Protein AF-L5NQB1-F1 (afdb_monomer_lite)

Structure (mmCIF, N/CA/C/O backbone):
data_AF-L5NQB1-F1
#
_entry.id   AF-L5NQB1-F1
#
loop_
_atom_site.group_PDB
_atom_site.id
_atom_site.type_symbol
_atom_site.label_atom_id
_atom_site.label_alt_id
_atom_site.label_comp_id
_atom_site.label_asym_id
_atom_site.label_entity_id
_atom_site.label_seq_id
_atom_site.pdbx_PDB_ins_code
_atom_site.Cartn_x
_atom_site.Cartn_y
_atom_site.Cartn_z
_atom_site.occupancy
_atom_site.B_iso_or_equiv
_atom_site.auth_seq_id
_atom_site.auth_comp_id
_atom_site.auth_asym_id
_atom_site.auth_atom_id
_atom_site.pdbx_PDB_model_num
ATOM 1 N N . MET A 1 1 ? -4.077 -0.719 -27.081 1.00 43.06 1 MET A N 1
ATOM 2 C CA . MET A 1 1 ? -4.484 -0.930 -25.678 1.00 43.06 1 MET A CA 1
ATOM 3 C C . MET A 1 1 ? -3.200 -1.289 -24.950 1.00 43.06 1 MET A C 1
ATOM 5 O O . MET A 1 1 ? -2.567 -2.241 -25.378 1.00 43.06 1 MET A O 1
ATOM 9 N N . ALA A 1 2 ? -2.702 -0.448 -24.039 1.00 53.78 2 ALA A N 1
ATOM 10 C CA . ALA A 1 2 ? -1.495 -0.810 -23.293 1.00 53.78 2 ALA A CA 1
ATOM 11 C C . ALA A 1 2 ? -1.847 -2.032 -22.443 1.00 53.78 2 ALA A C 1
ATOM 13 O O . ALA A 1 2 ? -2.857 -1.985 -21.743 1.00 53.78 2 ALA A O 1
ATOM 14 N N . ASP A 1 3 ? -1.081 -3.109 -22.587 1.00 70.62 3 ASP A N 1
ATOM 15 C CA . ASP A 1 3 ? -1.302 -4.323 -21.812 1.00 70.62 3 ASP A CA 1
ATOM 16 C C . ASP A 1 3 ? -1.192 -3.978 -20.323 1.00 70.62 3 ASP A C 1
ATOM 18 O O . ASP A 1 3 ? -0.277 -3.248 -19.919 1.00 70.62 3 ASP A O 1
ATOM 22 N N . ALA A 1 4 ? -2.188 -4.381 -19.539 1.00 78.50 4 ALA A N 1
ATOM 23 C CA . ALA A 1 4 ? -2.193 -4.110 -18.109 1.00 78.50 4 ALA A CA 1
ATOM 24 C C . ALA A 1 4 ? -1.081 -4.941 -17.455 1.00 78.50 4 ALA A C 1
ATOM 26 O O . ALA A 1 4 ? -0.874 -6.082 -17.874 1.00 78.50 4 ALA A O 1
ATOM 27 N N . PRO A 1 5 ? -0.397 -4.428 -16.415 1.00 84.31 5 PRO A N 1
ATOM 28 C CA . PRO A 1 5 ? 0.568 -5.228 -15.687 1.00 84.31 5 PRO A CA 1
ATOM 29 C C . PRO A 1 5 ? -0.044 -6.552 -15.241 1.00 84.31 5 PRO A C 1
ATOM 31 O O . PRO A 1 5 ? -1.226 -6.626 -14.872 1.00 84.31 5 PRO A O 1
ATOM 34 N N . ALA A 1 6 ? 0.770 -7.603 -15.237 1.00 87.38 6 ALA A N 1
ATOM 35 C CA . ALA A 1 6 ? 0.353 -8.867 -14.649 1.00 87.38 6 ALA A CA 1
ATOM 36 C C . ALA A 1 6 ? -0.074 -8.644 -13.181 1.00 87.38 6 ALA A C 1
ATOM 38 O O . ALA A 1 6 ? 0.448 -7.747 -12.507 1.00 87.38 6 ALA A O 1
ATOM 39 N N . PRO A 1 7 ? -1.035 -9.425 -12.659 1.00 85.81 7 PRO A N 1
ATOM 40 C CA . PRO A 1 7 ? -1.456 -9.266 -11.276 1.00 85.81 7 PRO A CA 1
ATOM 41 C C . PRO A 1 7 ? -0.266 -9.492 -10.326 1.00 85.81 7 PRO A C 1
ATOM 43 O O . PRO A 1 7 ? 0.620 -10.302 -10.620 1.00 85.81 7 PRO A O 1
ATOM 46 N N . PRO A 1 8 ? -0.219 -8.785 -9.185 1.00 87.50 8 PRO A N 1
ATOM 47 C CA . PRO A 1 8 ? 0.804 -9.020 -8.178 1.00 87.50 8 PRO A CA 1
ATOM 48 C C . PRO A 1 8 ? 0.690 -10.446 -7.627 1.00 87.50 8 PRO A C 1
ATOM 50 O O . PRO A 1 8 ? -0.403 -10.931 -7.336 1.00 87.50 8 PRO A O 1
ATOM 53 N N . THR A 1 9 ? 1.830 -11.111 -7.457 1.00 83.69 9 THR A N 1
ATOM 54 C CA . THR A 1 9 ? 1.902 -12.452 -6.868 1.00 83.69 9 THR A CA 1
ATOM 55 C C . THR A 1 9 ? 2.080 -12.341 -5.357 1.00 83.69 9 THR A C 1
ATOM 57 O O . THR A 1 9 ? 3.033 -11.718 -4.889 1.00 83.69 9 THR A O 1
ATOM 60 N N . LEU A 1 10 ? 1.181 -12.966 -4.601 1.00 81.75 10 LEU A N 1
ATOM 61 C CA . LEU A 1 10 ? 1.269 -13.118 -3.150 1.00 81.75 10 LEU A CA 1
ATOM 62 C C . LEU A 1 10 ? 1.238 -14.612 -2.801 1.00 81.75 10 LEU A C 1
ATOM 64 O O . LEU A 1 10 ? 0.618 -15.383 -3.539 1.00 81.75 10 LEU A O 1
ATOM 68 N N . PRO A 1 11 ? 1.891 -15.040 -1.705 1.00 82.62 11 PRO A N 1
ATOM 69 C CA . PRO A 1 11 ? 1.686 -16.387 -1.183 1.00 82.62 11 PRO A CA 1
ATOM 70 C C . PRO A 1 11 ? 0.211 -16.580 -0.790 1.00 82.62 11 PRO A C 1
ATOM 72 O O . PRO A 1 11 ? -0.496 -15.588 -0.594 1.00 82.62 11 PRO A O 1
ATOM 75 N N . PRO A 1 12 ? -0.267 -17.828 -0.641 1.00 84.06 12 PRO A N 1
ATOM 76 C CA . PRO A 1 12 ? -1.604 -18.089 -0.122 1.00 84.06 12 PRO A CA 1
ATOM 77 C C . PRO A 1 12 ? -1.849 -17.334 1.192 1.00 84.06 12 PRO A C 1
ATOM 79 O O . PRO A 1 12 ? -1.062 -17.436 2.133 1.00 84.06 12 PRO A O 1
ATOM 82 N N . LEU A 1 13 ? -2.934 -16.560 1.236 1.00 86.56 13 LEU A N 1
ATOM 83 C CA . LEU A 1 13 ? -3.324 -15.756 2.392 1.00 86.56 13 LEU A CA 1
ATOM 84 C C . LEU A 1 13 ? -4.532 -16.401 3.072 1.00 86.56 13 LEU A C 1
ATOM 86 O O . LEU A 1 13 ? -5.678 -16.039 2.808 1.00 86.56 13 LEU A O 1
ATOM 90 N N . GLU A 1 14 ? -4.284 -17.388 3.930 1.00 89.88 14 GLU A N 1
ATOM 91 C CA . GLU A 1 14 ? -5.354 -18.033 4.694 1.00 89.88 14 GLU A CA 1
ATOM 92 C C . GLU A 1 14 ? -6.144 -17.003 5.516 1.00 89.88 14 GLU A C 1
ATOM 94 O O . GLU A 1 14 ? -5.565 -16.164 6.205 1.00 89.88 14 GLU A O 1
ATOM 99 N N . GLY A 1 15 ? -7.475 -17.054 5.429 1.00 89.06 15 GLY A N 1
ATOM 100 C CA . GLY A 1 15 ? -8.362 -16.126 6.137 1.00 89.06 15 GLY A CA 1
ATOM 101 C C . GLY A 1 15 ? -8.508 -14.741 5.496 1.00 89.06 15 GLY A C 1
ATOM 102 O O . GLY A 1 15 ? -9.216 -13.907 6.053 1.00 89.06 15 GLY A O 1
ATOM 103 N N . TRP A 1 16 ? -7.905 -14.490 4.332 1.00 91.88 16 TRP A N 1
ATOM 104 C CA . TRP A 1 16 ? -8.073 -13.244 3.582 1.00 91.88 16 TRP A CA 1
ATOM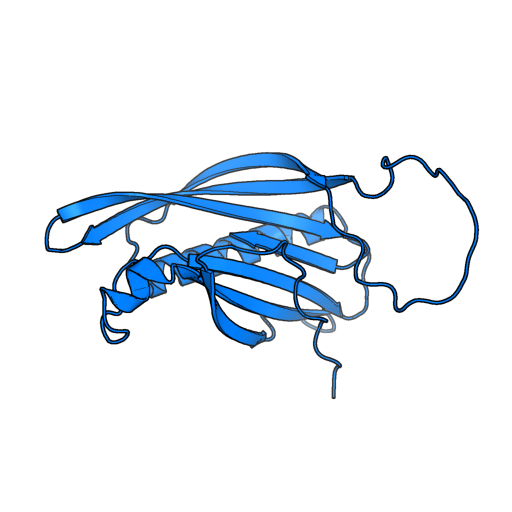 105 C C . TRP A 1 16 ? -8.890 -13.468 2.315 1.00 91.88 16 TRP A C 1
ATOM 107 O O . TRP A 1 16 ? -8.711 -14.458 1.606 1.00 91.88 16 TRP A O 1
ATOM 117 N N . VAL A 1 17 ? -9.759 -12.515 1.989 1.00 90.56 17 VAL A N 1
ATOM 118 C CA . VAL A 1 17 ? -10.544 -12.529 0.752 1.00 90.56 17 VAL A CA 1
ATOM 119 C C . VAL A 1 17 ? -10.119 -11.367 -0.120 1.00 90.56 17 VAL A C 1
ATOM 121 O O . VAL A 1 17 ? -9.953 -10.248 0.360 1.00 90.56 17 VAL A O 1
ATOM 124 N N . ARG A 1 18 ? -9.950 -11.617 -1.417 1.00 91.06 18 ARG A N 1
ATOM 125 C CA . ARG A 1 18 ? -9.733 -10.546 -2.386 1.00 91.06 18 ARG A CA 1
ATOM 126 C C . ARG A 1 18 ? -11.028 -9.756 -2.555 1.00 91.06 18 ARG A C 1
ATOM 128 O O . ARG A 1 18 ? -12.051 -10.336 -2.911 1.00 91.06 18 ARG A O 1
ATOM 135 N N . VAL A 1 19 ? -10.961 -8.448 -2.343 1.00 88.69 19 VAL A N 1
ATOM 136 C CA . VAL A 1 19 ? -12.120 -7.543 -2.422 1.00 88.69 19 VAL A CA 1
ATOM 137 C C . VAL A 1 19 ? -12.045 -6.565 -3.585 1.00 88.69 19 VAL A C 1
ATOM 139 O O . VAL A 1 19 ? -13.081 -6.079 -4.025 1.00 88.69 19 VAL A O 1
ATOM 142 N N . ASP A 1 20 ? -10.843 -6.302 -4.102 1.00 89.50 20 ASP A N 1
ATOM 143 C CA . ASP A 1 20 ? -10.635 -5.368 -5.208 1.00 89.50 20 ASP A CA 1
ATOM 144 C C . ASP A 1 20 ? -9.471 -5.811 -6.111 1.00 89.50 20 ASP A C 1
ATOM 146 O O . ASP A 1 20 ? -8.540 -6.487 -5.665 1.00 89.50 20 ASP A O 1
ATOM 150 N N . ASP A 1 21 ? -9.540 -5.441 -7.390 1.00 93.19 21 ASP A N 1
ATOM 151 C CA . ASP A 1 21 ? -8.460 -5.528 -8.382 1.00 93.19 21 ASP A CA 1
ATOM 152 C C . ASP A 1 21 ? -8.661 -4.437 -9.419 1.00 93.19 21 ASP A C 1
ATOM 154 O O . ASP A 1 21 ? -9.562 -4.505 -10.259 1.00 93.19 21 ASP A O 1
ATOM 158 N N . ALA A 1 22 ? -7.797 -3.438 -9.342 1.00 91.88 22 ALA A N 1
ATOM 159 C CA . ALA A 1 22 ? -7.872 -2.252 -10.162 1.00 91.88 22 ALA A CA 1
ATOM 160 C C . ALA A 1 22 ? -6.564 -2.055 -10.919 1.00 91.88 22 ALA A C 1
ATOM 162 O O . ALA A 1 22 ? -5.470 -2.264 -10.390 1.00 91.88 22 ALA A O 1
ATOM 163 N N . THR A 1 23 ? -6.683 -1.603 -12.164 1.00 92.94 23 THR A N 1
ATOM 164 C CA . THR A 1 23 ? -5.552 -1.083 -12.930 1.00 92.94 23 THR A CA 1
ATOM 165 C C . THR A 1 23 ? -5.730 0.416 -13.101 1.00 92.94 23 THR A C 1
ATOM 167 O O . THR A 1 23 ? -6.749 0.859 -13.628 1.00 92.94 23 THR A O 1
ATOM 170 N N . ASP A 1 24 ? -4.743 1.193 -12.670 1.00 89.56 24 ASP A N 1
ATOM 171 C CA . ASP A 1 24 ? -4.740 2.647 -12.781 1.00 89.56 24 ASP A CA 1
ATOM 172 C C . ASP A 1 24 ? -3.393 3.178 -13.301 1.00 89.56 24 ASP A C 1
ATOM 174 O O . ASP A 1 24 ? -2.451 2.429 -13.584 1.00 89.56 24 ASP A O 1
ATOM 178 N N . ARG A 1 25 ? -3.329 4.496 -13.511 1.00 88.00 25 ARG A N 1
ATOM 179 C CA . ARG A 1 25 ? -2.106 5.205 -13.898 1.00 88.00 25 ARG A CA 1
ATOM 180 C C . ARG A 1 25 ? -1.776 6.240 -12.835 1.00 88.00 25 ARG A C 1
ATOM 182 O O . ARG A 1 25 ? -2.201 7.389 -12.952 1.00 88.00 25 ARG A O 1
ATOM 189 N N . PRO A 1 26 ? -1.033 5.866 -11.782 1.00 82.44 26 PRO A N 1
ATOM 190 C CA . PRO A 1 26 ? -0.830 6.755 -10.644 1.00 82.44 26 PRO A CA 1
ATOM 191 C C . PRO A 1 26 ? 0.093 7.934 -10.980 1.00 82.44 26 PRO A C 1
ATOM 193 O O . PRO A 1 26 ? 0.233 8.863 -10.183 1.00 82.44 26 PRO A O 1
ATOM 196 N N . PHE A 1 27 ? 0.768 7.892 -12.133 1.00 77.19 27 PHE A N 1
ATOM 197 C CA . PHE A 1 27 ? 1.692 8.926 -12.562 1.00 77.19 27 PHE A CA 1
ATOM 198 C C . PHE A 1 27 ? 1.819 8.971 -14.086 1.00 77.19 27 PHE A C 1
ATOM 200 O O . PHE A 1 27 ? 2.130 7.963 -14.716 1.00 77.19 27 PHE A O 1
ATOM 207 N N . GLU A 1 28 ? 1.668 10.162 -14.659 1.00 80.31 28 GLU A N 1
ATOM 208 C CA . GLU A 1 28 ? 1.997 10.464 -16.052 1.00 80.31 28 GLU A CA 1
ATOM 209 C C . GLU A 1 28 ? 2.744 11.807 -16.096 1.00 80.31 28 GLU A C 1
ATOM 211 O O . GLU A 1 28 ? 2.277 12.809 -15.553 1.00 80.31 28 GLU A O 1
ATOM 216 N N . LEU A 1 29 ? 3.933 11.828 -16.703 1.00 72.25 29 LEU A N 1
ATOM 217 C CA . LEU A 1 29 ? 4.750 13.027 -16.890 1.00 72.25 29 LEU A CA 1
ATOM 218 C C . LEU A 1 29 ? 5.496 12.959 -18.226 1.00 72.25 29 LEU A C 1
ATOM 220 O O . LEU A 1 29 ? 6.491 12.245 -18.375 1.00 72.25 29 LEU A O 1
ATOM 224 N N . GLY A 1 30 ? 5.042 13.757 -19.193 1.00 80.56 30 GLY A N 1
ATOM 225 C CA . GLY A 1 30 ? 5.624 13.773 -20.534 1.00 80.56 30 GLY A CA 1
ATOM 226 C C . GLY A 1 30 ? 5.555 12.379 -21.178 1.00 80.56 30 GLY A C 1
ATOM 227 O O . GLY A 1 30 ? 4.474 11.797 -21.210 1.00 80.56 30 GLY A O 1
ATOM 228 N N . PRO A 1 31 ? 6.671 11.818 -21.680 1.00 79.88 31 PRO A N 1
ATOM 229 C CA . PRO A 1 31 ? 6.673 10.481 -22.274 1.00 79.88 31 PRO A CA 1
ATOM 230 C C . PRO A 1 31 ? 6.661 9.349 -21.234 1.00 79.88 31 PRO A C 1
ATOM 232 O O . PRO A 1 31 ? 6.565 8.187 -21.622 1.00 79.88 31 PRO A O 1
ATOM 235 N N . VAL A 1 32 ? 6.801 9.661 -19.937 1.00 78.38 32 VAL A N 1
ATOM 236 C CA . VAL A 1 32 ? 6.878 8.661 -18.869 1.00 78.38 32 VAL A CA 1
ATOM 237 C C . VAL A 1 32 ? 5.506 8.454 -18.238 1.00 78.38 32 VAL A C 1
ATOM 239 O O . VAL A 1 32 ? 4.894 9.403 -17.754 1.00 78.38 32 VAL A O 1
ATOM 242 N N . SER A 1 33 ? 5.044 7.210 -18.177 1.00 84.62 33 SER A N 1
ATOM 243 C CA . SER A 1 33 ? 3.850 6.817 -17.424 1.00 84.62 33 SER A CA 1
ATOM 244 C C . SER A 1 33 ? 4.148 5.624 -16.524 1.00 84.62 33 SER A C 1
ATOM 246 O O . SER A 1 33 ? 5.020 4.804 -16.817 1.00 84.62 33 SER A O 1
ATOM 248 N N . VAL A 1 34 ? 3.433 5.549 -15.408 1.00 87.12 34 VAL A N 1
ATOM 249 C CA . VAL A 1 34 ? 3.386 4.377 -14.538 1.00 87.12 34 VAL A CA 1
ATOM 250 C C . VAL A 1 34 ? 2.007 3.775 -14.700 1.00 87.12 34 VAL A C 1
ATOM 252 O O . VAL A 1 34 ? 1.014 4.489 -14.578 1.00 87.12 34 VAL A O 1
ATOM 255 N N . VAL A 1 35 ? 1.946 2.476 -14.962 1.00 90.38 35 VAL A N 1
ATOM 256 C CA . VAL A 1 35 ? 0.703 1.707 -14.890 1.00 90.38 35 VAL A CA 1
ATOM 257 C C . VAL A 1 35 ? 0.815 0.802 -13.676 1.00 90.38 35 VAL A C 1
ATOM 259 O O . VAL A 1 35 ? 1.822 0.113 -13.521 1.00 90.38 35 VAL A O 1
ATOM 262 N N . ALA A 1 36 ? -0.183 0.830 -12.802 1.00 91.56 36 ALA A N 1
ATOM 263 C CA . ALA A 1 36 ? -0.213 0.015 -11.600 1.00 91.56 36 ALA A CA 1
ATOM 264 C C . ALA A 1 36 ? -1.416 -0.917 -11.644 1.00 91.56 36 ALA A C 1
ATOM 266 O O . ALA A 1 36 ? -2.535 -0.465 -11.869 1.00 91.56 36 ALA A O 1
ATOM 267 N N . ARG A 1 37 ? -1.198 -2.206 -11.380 1.00 94.00 37 ARG A N 1
ATOM 268 C CA . ARG A 1 37 ? -2.278 -3.142 -11.068 1.00 94.00 37 ARG A CA 1
ATOM 269 C C . ARG A 1 37 ? -2.229 -3.479 -9.589 1.00 94.00 37 ARG A C 1
ATOM 271 O O . ARG A 1 37 ? -1.239 -4.036 -9.120 1.00 94.00 37 ARG A O 1
ATOM 278 N N . THR A 1 38 ? -3.278 -3.118 -8.863 1.00 92.88 38 THR A N 1
ATOM 279 C CA . THR A 1 38 ? -3.383 -3.259 -7.410 1.00 92.88 38 THR A CA 1
ATOM 280 C C . THR A 1 38 ? -4.492 -4.234 -7.061 1.00 92.88 38 THR A C 1
ATOM 282 O O . THR A 1 38 ? -5.611 -4.071 -7.526 1.00 92.88 38 THR A O 1
ATOM 285 N N . VAL A 1 39 ? -4.194 -5.202 -6.199 1.00 94.00 39 VAL A N 1
ATOM 286 C CA . VAL A 1 39 ? -5.169 -6.135 -5.627 1.00 94.00 39 VAL A CA 1
ATOM 287 C C . VAL A 1 39 ? -5.263 -5.875 -4.130 1.00 94.00 39 VAL A C 1
ATOM 289 O O . VAL A 1 39 ? -4.230 -5.751 -3.469 1.00 94.00 39 VAL A O 1
ATOM 292 N N . VAL A 1 40 ? -6.484 -5.799 -3.602 1.00 91.56 40 VAL A N 1
ATOM 293 C CA . VAL A 1 40 ? -6.749 -5.573 -2.174 1.00 91.56 40 VAL A CA 1
ATOM 294 C C . VAL A 1 40 ? -7.427 -6.793 -1.569 1.00 91.56 40 VAL A C 1
ATOM 296 O O . VAL A 1 40 ? -8.320 -7.391 -2.173 1.00 91.56 40 VAL A O 1
ATOM 299 N N . TYR A 1 41 ? -7.005 -7.127 -0.359 1.00 91.19 41 TYR A N 1
ATOM 300 C CA . TYR A 1 41 ? -7.522 -8.199 0.465 1.00 91.19 41 TYR A CA 1
ATOM 301 C C . TYR A 1 41 ? -8.017 -7.654 1.801 1.00 91.19 41 TYR A C 1
ATOM 303 O O . TYR A 1 41 ? -7.432 -6.728 2.365 1.00 91.19 41 TYR A O 1
ATOM 311 N N . GLU A 1 42 ? -9.063 -8.278 2.324 1.00 88.50 42 GLU A N 1
ATOM 312 C CA . GLU A 1 42 ? -9.620 -8.016 3.651 1.00 88.50 42 GLU A CA 1
ATOM 313 C C . GLU A 1 42 ? -9.721 -9.318 4.446 1.00 88.50 42 GLU A C 1
ATOM 315 O O . GLU A 1 42 ? -9.829 -10.403 3.872 1.00 88.50 42 GLU A O 1
ATOM 320 N N . ASP A 1 43 ? -9.685 -9.208 5.770 1.00 88.12 43 ASP A N 1
ATOM 321 C CA . ASP A 1 43 ? -9.867 -10.338 6.682 1.00 88.12 43 ASP A CA 1
ATOM 322 C C . ASP A 1 43 ? -11.310 -10.878 6.596 1.00 88.12 43 ASP A C 1
ATOM 324 O O . A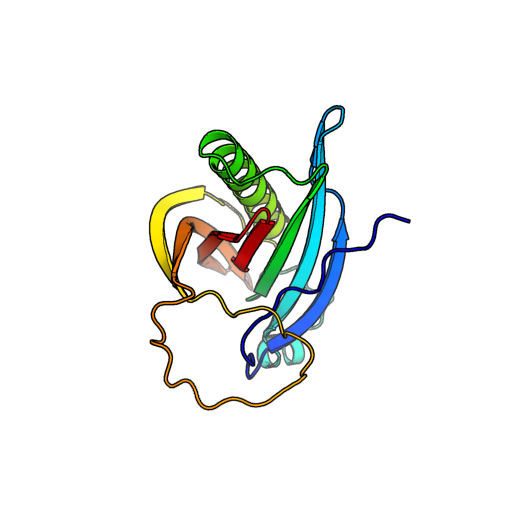SP A 1 43 ? -12.285 -10.152 6.823 1.00 88.12 43 ASP A O 1
ATOM 328 N N . ALA A 1 44 ? -11.447 -12.163 6.261 1.00 85.88 44 ALA A N 1
ATOM 329 C CA . ALA A 1 44 ? -12.727 -12.829 6.032 1.00 85.88 44 ALA A CA 1
ATOM 330 C C . ALA A 1 44 ? -13.614 -12.835 7.285 1.00 85.88 44 ALA A C 1
ATOM 332 O O . ALA A 1 44 ? -14.807 -12.541 7.212 1.00 85.88 44 ALA A O 1
ATOM 333 N N . ALA A 1 45 ? -13.025 -13.140 8.445 1.00 82.31 45 ALA A N 1
ATOM 334 C CA . ALA A 1 45 ? -13.758 -13.281 9.698 1.00 82.31 45 ALA A CA 1
ATOM 335 C C . ALA A 1 45 ? -14.273 -11.927 10.199 1.00 82.31 45 ALA A C 1
ATOM 337 O O . ALA A 1 45 ? -15.360 -11.841 10.775 1.00 82.31 45 ALA A O 1
ATOM 338 N N . ILE A 1 46 ? -13.504 -10.858 9.970 1.00 74.88 46 ILE A N 1
ATOM 339 C CA . ILE A 1 46 ? -13.947 -9.491 10.261 1.00 74.88 46 ILE A CA 1
ATOM 340 C C . ILE A 1 46 ? -15.096 -9.102 9.328 1.00 74.88 46 ILE A C 1
ATOM 342 O O . ILE A 1 46 ? -16.120 -8.610 9.801 1.00 74.88 46 ILE A O 1
ATOM 346 N N . ARG A 1 47 ? -14.972 -9.384 8.027 1.00 72.94 47 ARG A N 1
ATOM 347 C CA . ARG A 1 47 ? -15.995 -9.059 7.024 1.00 72.94 47 ARG A CA 1
ATOM 348 C C . ARG A 1 47 ? -17.335 -9.751 7.277 1.00 72.94 47 ARG A C 1
ATOM 350 O O . ARG A 1 47 ? -18.384 -9.148 7.080 1.00 72.94 47 ARG A O 1
ATOM 357 N N . GLU A 1 48 ? -17.325 -11.001 7.729 1.00 76.00 48 GLU A N 1
ATOM 358 C CA . GLU A 1 48 ? -18.560 -11.708 8.100 1.00 76.00 48 GLU A CA 1
ATOM 359 C C . GLU A 1 48 ? -19.273 -11.062 9.294 1.00 76.00 48 GLU A C 1
ATOM 361 O O . GLU A 1 48 ? -20.499 -11.096 9.390 1.00 76.00 48 GLU A O 1
ATOM 366 N N . ARG A 1 49 ? -18.509 -10.466 10.214 1.00 71.94 49 ARG A N 1
ATOM 367 C CA . ARG A 1 49 ? -19.031 -9.855 11.443 1.00 71.94 49 ARG A CA 1
ATOM 368 C C . ARG A 1 49 ? -19.428 -8.396 11.268 1.00 71.94 49 ARG A C 1
ATOM 370 O O . ARG A 1 49 ? -20.205 -7.893 12.078 1.00 71.94 49 ARG A O 1
ATOM 377 N N . VAL A 1 50 ? -18.904 -7.723 10.244 1.00 62.59 50 VAL 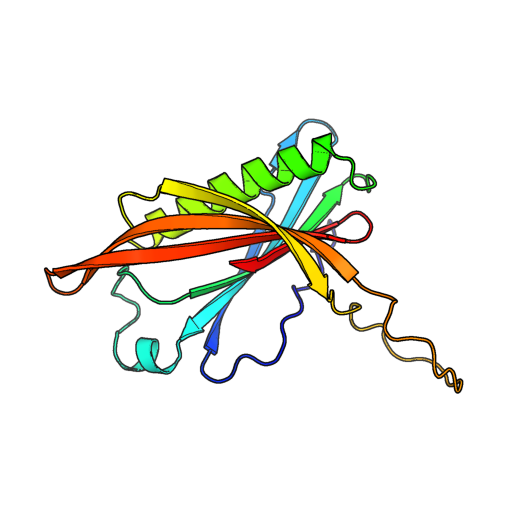A N 1
ATOM 378 C CA . VAL A 1 50 ? -19.124 -6.297 10.009 1.00 62.59 50 VAL A CA 1
ATOM 379 C C . VAL A 1 50 ? -19.585 -6.063 8.564 1.00 62.59 50 VAL A C 1
ATOM 381 O O . VAL A 1 50 ? -18.792 -6.219 7.636 1.00 62.59 50 VAL A O 1
ATOM 384 N N . PRO A 1 51 ? -20.860 -5.684 8.342 1.00 54.78 51 PRO A N 1
ATOM 385 C CA . PRO A 1 51 ? -21.377 -5.460 7.000 1.00 54.78 51 PRO A CA 1
ATOM 386 C C . PRO A 1 51 ? -20.628 -4.335 6.273 1.00 54.78 51 PRO A C 1
ATOM 388 O O . PRO A 1 51 ? -20.329 -3.294 6.854 1.00 54.78 51 PRO A O 1
ATOM 391 N N . ALA A 1 52 ? -20.410 -4.527 4.968 1.00 53.72 52 ALA A N 1
ATOM 392 C CA . ALA A 1 52 ? -19.623 -3.664 4.076 1.00 53.72 52 ALA A CA 1
ATOM 393 C C . ALA A 1 52 ? -20.083 -2.193 3.971 1.00 53.72 52 ALA A C 1
ATOM 395 O O . ALA A 1 52 ? -19.407 -1.393 3.341 1.00 53.72 52 ALA A O 1
ATOM 396 N N . THR A 1 53 ? -21.222 -1.826 4.563 1.00 53.19 53 THR A N 1
ATOM 397 C CA . THR A 1 53 ? -21.679 -0.430 4.675 1.00 53.19 53 THR A CA 1
ATOM 398 C C . THR A 1 53 ? -20.948 0.350 5.765 1.00 53.19 53 THR A C 1
ATOM 400 O O . THR A 1 53 ? -21.147 1.554 5.896 1.00 53.19 53 THR A O 1
ATOM 403 N N . ALA A 1 54 ? -20.155 -0.327 6.596 1.00 55.34 54 ALA A N 1
ATOM 404 C CA . ALA A 1 54 ? -19.259 0.328 7.524 1.00 55.34 54 ALA A CA 1
ATOM 405 C C . ALA A 1 54 ? -17.960 0.677 6.783 1.00 55.34 54 ALA A C 1
ATOM 407 O O . ALA A 1 54 ? -17.025 -0.126 6.778 1.00 55.34 54 ALA A O 1
ATOM 408 N N . ASP A 1 55 ? -17.887 1.896 6.233 1.00 55.09 55 ASP A N 1
ATOM 409 C CA . ASP A 1 55 ? -16.660 2.598 5.783 1.00 55.09 55 ASP A CA 1
ATOM 410 C C . ASP A 1 55 ? -15.686 2.880 6.953 1.00 55.09 55 ASP A C 1
ATOM 412 O O . ASP A 1 55 ? -15.001 3.899 7.028 1.00 55.09 55 ASP A O 1
ATOM 416 N N . GLY A 1 56 ? -15.695 1.987 7.937 1.00 57.78 56 GLY A N 1
ATOM 417 C CA . GLY A 1 56 ? -14.873 2.008 9.113 1.00 57.78 56 GLY A CA 1
ATOM 418 C C . GLY A 1 56 ? -13.576 1.228 8.906 1.00 57.78 56 GLY A C 1
ATOM 419 O O . GLY A 1 56 ? -13.342 0.595 7.876 1.00 57.78 56 GLY A O 1
ATOM 420 N N . PRO A 1 57 ? -12.715 1.274 9.912 1.00 56.91 57 PRO A N 1
ATOM 421 C CA . PRO A 1 57 ? -11.341 0.846 9.790 1.00 56.91 57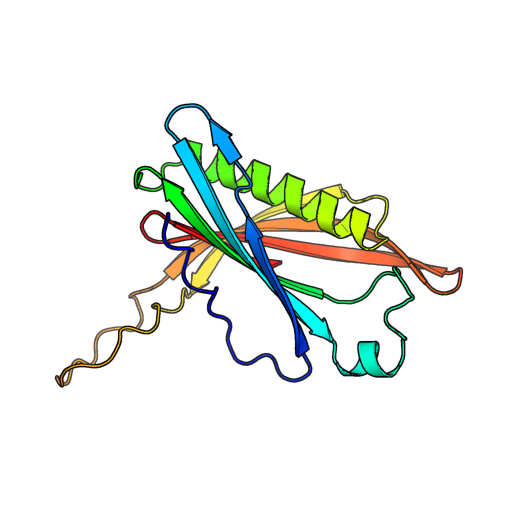 PRO A CA 1
ATOM 422 C C . PRO A 1 57 ? -11.172 -0.655 9.991 1.00 56.91 57 PRO A C 1
ATOM 424 O O . PRO A 1 57 ? -11.325 -1.176 11.097 1.00 56.91 57 PRO A O 1
ATOM 427 N N . TRP A 1 58 ? -10.776 -1.355 8.932 1.00 72.25 58 TRP A N 1
ATOM 428 C CA . TRP A 1 58 ? -10.549 -2.799 8.976 1.00 72.25 58 TRP A CA 1
ATOM 429 C C . TRP A 1 58 ? -9.140 -3.155 8.522 1.00 72.25 58 TRP A C 1
ATOM 431 O O . TRP A 1 58 ? -8.474 -2.401 7.808 1.00 72.25 58 TRP A O 1
ATOM 441 N N . ARG A 1 59 ? -8.672 -4.331 8.951 1.00 81.75 59 ARG A N 1
ATOM 442 C CA . ARG A 1 59 ? -7.392 -4.881 8.501 1.00 81.75 59 ARG A CA 1
ATOM 443 C C . ARG A 1 59 ? -7.499 -5.150 7.004 1.00 81.75 59 ARG A C 1
ATOM 445 O O . ARG A 1 59 ? -8.315 -5.965 6.580 1.00 81.75 59 ARG A O 1
ATOM 452 N N . PHE A 1 60 ? -6.665 -4.475 6.227 1.00 88.12 60 PHE A N 1
ATOM 453 C CA . PHE A 1 60 ? -6.527 -4.716 4.801 1.00 88.12 60 PHE A CA 1
ATOM 454 C C . PHE A 1 60 ? -5.067 -5.009 4.477 1.00 88.12 60 PHE A C 1
ATOM 456 O O . PHE A 1 60 ? -4.160 -4.610 5.207 1.00 88.12 60 PHE A O 1
ATOM 463 N N . LEU A 1 61 ? -4.874 -5.714 3.375 1.00 90.19 61 LEU A N 1
ATOM 464 C CA . LEU A 1 61 ? -3.590 -5.910 2.730 1.00 90.19 61 LEU A CA 1
ATOM 465 C C . LEU A 1 61 ? -3.775 -5.522 1.271 1.00 90.19 61 LEU A C 1
ATOM 467 O O . LEU A 1 61 ? -4.769 -5.894 0.651 1.00 90.19 61 LEU A O 1
ATOM 471 N N . PHE A 1 62 ? -2.822 -4.823 0.681 1.00 92.69 62 PHE A N 1
ATOM 472 C CA . PHE A 1 62 ? -2.771 -4.674 -0.762 1.00 92.69 62 PHE A CA 1
ATOM 473 C C . PHE A 1 62 ? -1.413 -5.089 -1.307 1.00 92.69 62 PHE A C 1
ATOM 475 O O . PHE A 1 62 ? -0.374 -4.956 -0.660 1.00 92.69 62 PHE A O 1
ATOM 482 N N . ALA A 1 63 ? -1.431 -5.541 -2.553 1.00 94.25 63 ALA A N 1
ATOM 483 C CA . ALA A 1 63 ? -0.237 -5.698 -3.359 1.00 94.25 63 ALA A CA 1
ATOM 484 C C . ALA A 1 63 ? -0.427 -4.969 -4.681 1.00 94.25 63 ALA A C 1
ATOM 486 O O . ALA A 1 63 ? -1.534 -4.913 -5.215 1.00 94.25 63 ALA A O 1
ATOM 487 N N . SER A 1 64 ? 0.644 -4.392 -5.209 1.00 93.25 64 SER A N 1
ATOM 488 C CA . SER A 1 64 ? 0.617 -3.664 -6.471 1.00 93.25 64 SER A CA 1
ATOM 489 C C . SER A 1 64 ? 1.846 -3.977 -7.308 1.00 93.25 64 SER A C 1
ATOM 491 O O . SER A 1 64 ? 2.963 -3.993 -6.786 1.00 93.25 64 SER A O 1
ATOM 493 N N . ARG A 1 65 ? 1.642 -4.212 -8.605 1.00 92.88 65 ARG A N 1
ATOM 494 C CA . ARG A 1 65 ? 2.711 -4.328 -9.602 1.00 92.88 65 ARG A CA 1
ATOM 495 C C . ARG A 1 65 ? 2.696 -3.080 -10.474 1.00 92.88 65 ARG A C 1
ATOM 497 O O . ARG A 1 65 ? 1.675 -2.764 -11.085 1.00 92.88 65 ARG A O 1
ATOM 504 N N . LEU A 1 66 ? 3.809 -2.355 -10.477 1.00 91.50 66 LEU A N 1
ATOM 505 C CA . LEU A 1 66 ? 3.980 -1.090 -11.179 1.00 91.50 66 LEU A CA 1
ATOM 506 C C . LEU A 1 66 ? 4.970 -1.275 -12.312 1.00 91.50 66 LEU A C 1
ATOM 508 O O . LEU A 1 66 ? 6.126 -1.634 -12.087 1.00 91.50 66 LEU A O 1
ATOM 512 N N . GLU A 1 67 ? 4.535 -0.914 -13.507 1.00 90.31 67 GLU A N 1
ATOM 513 C CA . GLU A 1 67 ? 5.380 -0.915 -14.684 1.00 90.31 67 GLU A CA 1
ATOM 514 C C . GLU A 1 67 ? 5.593 0.507 -15.193 1.00 90.31 67 GLU A C 1
ATOM 516 O O . GLU A 1 67 ? 4.658 1.308 -15.285 1.00 90.31 67 GLU A O 1
ATOM 521 N N . ILE A 1 68 ? 6.840 0.816 -15.543 1.00 86.50 68 ILE A N 1
ATOM 522 C CA . ILE A 1 68 ? 7.230 2.122 -16.074 1.00 86.50 68 ILE A CA 1
ATOM 523 C C . ILE A 1 68 ? 7.299 2.039 -17.594 1.00 86.50 68 ILE A C 1
ATOM 525 O O . ILE A 1 68 ? 7.845 1.092 -18.166 1.00 86.50 68 ILE A O 1
ATOM 529 N N . ARG A 1 69 ? 6.741 3.047 -18.264 1.00 83.88 69 ARG A N 1
ATOM 530 C CA . ARG A 1 69 ? 6.740 3.178 -19.721 1.00 83.88 69 ARG A CA 1
ATOM 531 C C . ARG A 1 69 ? 7.335 4.531 -20.124 1.00 83.88 69 ARG A C 1
ATOM 533 O O . ARG A 1 69 ? 6.887 5.526 -19.565 1.00 83.88 69 ARG A O 1
ATOM 540 N N . PRO A 1 70 ? 8.278 4.592 -21.086 1.00 82.38 70 PRO A N 1
ATOM 541 C CA . PRO A 1 70 ? 8.981 3.451 -21.677 1.00 82.38 70 PRO A CA 1
ATOM 542 C C . PRO A 1 70 ? 9.801 2.701 -20.620 1.00 82.38 70 PRO A C 1
ATOM 544 O O . PRO A 1 70 ? 10.156 3.271 -19.585 1.00 82.38 70 PRO A O 1
ATOM 547 N N . HIS A 1 71 ? 10.074 1.419 -20.877 1.00 80.44 71 HIS A N 1
ATOM 548 C CA . HIS A 1 71 ? 10.807 0.574 -19.938 1.00 80.44 71 HIS A CA 1
ATOM 549 C C . HIS A 1 71 ? 12.147 1.228 -19.592 1.00 80.44 71 HIS A C 1
ATOM 551 O O . HIS A 1 71 ? 13.013 1.405 -20.450 1.00 80.44 71 HIS A O 1
ATOM 557 N N . THR A 1 72 ? 12.286 1.623 -18.331 1.00 73.00 72 THR A N 1
ATOM 558 C CA . THR A 1 72 ? 13.446 2.349 -17.826 1.00 73.00 72 THR A CA 1
ATOM 559 C C . THR A 1 72 ? 14.005 1.550 -16.660 1.00 73.00 72 THR A C 1
ATOM 561 O O . THR A 1 72 ? 13.268 1.330 -15.697 1.00 73.00 72 THR A O 1
ATOM 564 N N . PRO A 1 73 ? 15.279 1.118 -16.708 1.00 74.12 73 PRO A N 1
ATOM 565 C CA . PRO A 1 73 ? 15.885 0.413 -15.589 1.00 74.12 73 PRO A CA 1
ATOM 566 C C . PRO A 1 73 ? 15.742 1.204 -14.279 1.00 74.12 73 PRO A C 1
ATOM 568 O O . PRO A 1 73 ? 15.823 2.442 -14.303 1.00 74.12 73 PRO A O 1
ATOM 571 N N . PRO A 1 74 ? 15.559 0.538 -13.125 1.00 74.81 74 PRO A N 1
ATOM 572 C CA . PRO A 1 74 ? 15.415 1.234 -11.858 1.00 74.81 74 PRO A CA 1
ATOM 573 C C . PRO A 1 74 ? 16.699 2.019 -11.571 1.00 74.81 74 PRO A C 1
ATOM 575 O O . PRO A 1 74 ? 17.798 1.471 -11.558 1.00 74.81 74 PRO A O 1
ATOM 578 N N . SER A 1 75 ? 16.567 3.322 -11.335 1.00 82.19 75 SER A N 1
ATOM 579 C CA . SER A 1 75 ? 17.661 4.173 -10.859 1.00 82.19 75 SER A CA 1
ATOM 580 C C . SER A 1 75 ? 17.355 4.651 -9.447 1.00 82.19 75 SER A C 1
ATOM 582 O O . SER A 1 75 ? 16.189 4.770 -9.079 1.00 82.19 75 SER A O 1
ATOM 584 N N . LYS A 1 76 ? 18.374 5.015 -8.659 1.00 82.31 76 LYS A N 1
ATOM 585 C CA . LYS A 1 76 ? 18.162 5.540 -7.294 1.00 82.31 76 LYS A CA 1
ATOM 586 C C . LYS A 1 76 ? 17.166 6.707 -7.255 1.00 82.31 76 LYS A C 1
ATOM 588 O O . LYS A 1 76 ? 16.315 6.769 -6.370 1.00 82.31 76 LYS A O 1
ATOM 593 N N . SER A 1 77 ? 17.249 7.620 -8.222 1.00 85.00 77 SER A N 1
ATOM 594 C CA . SER A 1 77 ? 16.340 8.768 -8.333 1.00 85.00 77 SER A CA 1
ATOM 595 C C . SER A 1 77 ? 14.904 8.340 -8.631 1.00 85.00 77 SER A C 1
ATOM 597 O O . SER A 1 77 ? 13.968 8.867 -8.030 1.00 85.00 77 SER A O 1
ATOM 599 N N . LEU A 1 78 ? 14.733 7.361 -9.522 1.00 83.19 78 LEU A N 1
ATOM 600 C CA . LEU A 1 78 ? 13.432 6.808 -9.874 1.00 83.19 78 LEU A CA 1
ATOM 601 C C . LEU A 1 78 ? 12.822 6.017 -8.710 1.00 83.19 78 LEU A C 1
ATOM 603 O O . LEU A 1 78 ? 11.676 6.267 -8.356 1.00 83.19 78 LEU A O 1
ATOM 607 N N . THR A 1 79 ? 13.598 5.161 -8.042 1.00 84.69 79 THR A N 1
ATOM 608 C CA . THR A 1 79 ? 13.174 4.434 -6.835 1.00 84.69 79 THR A CA 1
ATOM 609 C C . THR A 1 79 ? 12.718 5.395 -5.744 1.00 84.69 79 THR A C 1
ATOM 611 O O . THR A 1 79 ? 11.645 5.222 -5.174 1.00 84.69 79 THR A O 1
ATOM 614 N N . LYS A 1 80 ? 13.462 6.484 -5.510 1.00 87.12 80 LYS A N 1
ATOM 615 C CA . LYS A 1 80 ? 13.068 7.520 -4.545 1.00 87.12 80 LYS A CA 1
ATOM 616 C C . LYS A 1 80 ? 11.765 8.222 -4.940 1.00 87.12 80 LYS A C 1
ATOM 618 O O . LYS A 1 80 ? 10.944 8.527 -4.072 1.00 87.12 80 LYS A O 1
ATOM 623 N N . LEU A 1 81 ? 11.567 8.495 -6.231 1.00 87.06 81 LEU A N 1
ATOM 624 C CA . LEU A 1 81 ? 10.336 9.097 -6.741 1.00 87.06 81 LEU A CA 1
ATOM 625 C C . LEU A 1 81 ? 9.140 8.154 -6.554 1.00 87.06 81 LEU A C 1
ATOM 627 O O . LEU A 1 81 ? 8.132 8.574 -5.983 1.00 87.06 81 LEU A O 1
ATOM 631 N N . VAL A 1 82 ? 9.270 6.894 -6.976 1.00 87.62 82 VAL A N 1
ATOM 632 C CA . VAL A 1 82 ? 8.239 5.860 -6.810 1.00 87.62 82 VAL A CA 1
ATOM 633 C C . VAL A 1 82 ? 7.930 5.664 -5.332 1.00 87.62 82 VAL A C 1
ATOM 635 O O . VAL A 1 82 ? 6.770 5.759 -4.947 1.00 87.62 82 VAL A O 1
ATOM 638 N N . GLY A 1 83 ? 8.947 5.532 -4.479 1.00 89.69 83 GLY A N 1
ATOM 639 C CA . GLY A 1 83 ? 8.779 5.414 -3.032 1.00 89.69 83 GLY A CA 1
ATOM 640 C C . GLY A 1 83 ? 8.015 6.591 -2.424 1.00 89.69 83 GLY A C 1
ATOM 641 O O . GLY A 1 83 ? 7.093 6.392 -1.638 1.00 89.69 83 GLY A O 1
ATOM 642 N N . LYS A 1 84 ? 8.311 7.834 -2.836 1.00 90.44 84 LYS A N 1
ATOM 643 C CA . LYS A 1 84 ? 7.567 9.024 -2.383 1.00 90.44 84 LYS A CA 1
ATOM 644 C C . LYS A 1 84 ? 6.098 8.995 -2.822 1.00 90.44 84 LYS A C 1
ATOM 646 O O . LYS A 1 84 ? 5.237 9.466 -2.083 1.00 90.44 84 LYS A O 1
ATOM 651 N N . ARG A 1 85 ? 5.804 8.500 -4.025 1.00 89.44 85 ARG A N 1
ATOM 652 C CA . ARG A 1 85 ? 4.438 8.449 -4.581 1.00 89.44 85 ARG A CA 1
ATOM 653 C C . ARG A 1 85 ? 3.631 7.304 -3.988 1.00 89.44 85 ARG A C 1
ATOM 655 O O . ARG A 1 85 ? 2.518 7.549 -3.542 1.00 89.44 85 ARG A O 1
ATOM 662 N N . ALA A 1 86 ? 4.224 6.121 -3.872 1.00 91.12 86 ALA A N 1
ATOM 663 C CA . ALA A 1 86 ? 3.656 4.990 -3.149 1.00 91.12 86 ALA A CA 1
ATOM 664 C C . ALA A 1 86 ? 3.336 5.376 -1.696 1.00 91.12 86 ALA A C 1
ATOM 666 O O . ALA A 1 86 ? 2.232 5.142 -1.223 1.00 91.12 86 ALA A O 1
ATOM 667 N N . SER A 1 87 ? 4.263 6.068 -1.026 1.00 92.81 87 SER A N 1
ATOM 668 C CA . SER A 1 87 ? 4.094 6.583 0.338 1.00 92.81 87 SER A CA 1
ATOM 669 C C . SER A 1 87 ? 2.922 7.566 0.468 1.00 92.81 87 SER A C 1
ATOM 671 O O . SER A 1 87 ? 2.158 7.485 1.431 1.00 92.81 87 SER A O 1
ATOM 673 N N . ALA A 1 88 ? 2.751 8.476 -0.496 1.00 91.81 88 ALA A N 1
ATOM 674 C CA . ALA A 1 88 ? 1.621 9.403 -0.518 1.00 91.81 88 ALA A CA 1
ATOM 675 C C . ALA A 1 88 ? 0.291 8.680 -0.796 1.00 91.81 88 ALA A C 1
ATOM 677 O O . ALA A 1 88 ? -0.667 8.875 -0.056 1.00 91.81 88 ALA A O 1
ATOM 678 N N . GLY A 1 89 ? 0.251 7.805 -1.805 1.00 90.44 89 GLY A N 1
ATOM 679 C CA . GLY A 1 89 ? -0.950 7.045 -2.155 1.00 90.44 89 GLY A CA 1
ATOM 680 C C . GLY A 1 89 ? -1.394 6.095 -1.043 1.00 90.44 89 GLY A C 1
ATOM 681 O O . GLY A 1 89 ? -2.581 6.004 -0.752 1.00 90.44 89 GLY A O 1
ATOM 682 N N . PHE A 1 90 ? -0.452 5.439 -0.364 1.00 92.88 90 PHE A N 1
ATOM 683 C CA . PHE A 1 90 ? -0.756 4.586 0.782 1.00 92.88 90 PHE A CA 1
ATOM 684 C C . PHE A 1 90 ? -1.355 5.375 1.945 1.00 92.88 90 PHE A C 1
ATOM 686 O O . PHE A 1 90 ? -2.365 4.960 2.505 1.00 92.88 90 PHE A O 1
ATOM 693 N N . ARG A 1 91 ? -0.801 6.554 2.253 1.00 93.69 91 ARG A N 1
ATOM 694 C CA . ARG A 1 91 ? -1.394 7.454 3.246 1.00 93.69 91 ARG A CA 1
ATOM 695 C C . ARG A 1 91 ? -2.838 7.812 2.881 1.00 93.69 91 ARG A C 1
ATOM 697 O O . ARG A 1 91 ? -3.711 7.666 3.726 1.00 93.69 91 ARG A O 1
ATOM 704 N N . SER A 1 92 ? -3.100 8.212 1.637 1.00 91.25 92 SER A N 1
ATOM 705 C CA . SER A 1 92 ? -4.467 8.523 1.197 1.00 91.25 92 SER A CA 1
ATOM 706 C C . SER A 1 92 ? -5.404 7.313 1.273 1.00 91.25 92 SER A C 1
ATOM 708 O O . SER A 1 92 ? -6.582 7.478 1.563 1.00 91.25 92 SER A O 1
ATOM 710 N N . ARG A 1 93 ? -4.900 6.089 1.058 1.00 89.19 93 ARG A N 1
ATOM 711 C CA . ARG A 1 93 ? -5.685 4.853 1.236 1.00 89.19 93 ARG A CA 1
ATOM 712 C C . ARG A 1 93 ? -6.010 4.552 2.695 1.00 89.19 93 ARG A C 1
ATOM 714 O O . ARG A 1 93 ? -7.092 4.029 2.941 1.00 89.19 93 ARG A O 1
ATOM 721 N N . LEU A 1 94 ? -5.099 4.848 3.625 1.00 90.75 94 LEU A N 1
ATOM 722 C CA . LEU A 1 94 ? -5.367 4.767 5.064 1.00 90.75 94 LEU A CA 1
ATOM 723 C C . LEU A 1 94 ? -6.453 5.785 5.442 1.00 90.75 94 LEU A C 1
ATOM 725 O O . LEU A 1 94 ? -7.466 5.411 6.021 1.00 90.75 94 LEU A O 1
ATOM 729 N N . GLU A 1 95 ? -6.304 7.042 5.023 1.00 90.81 95 GLU A N 1
ATOM 730 C CA . GLU A 1 95 ? -7.285 8.104 5.295 1.00 90.81 95 GLU A CA 1
ATOM 731 C C . GLU A 1 95 ? -8.677 7.769 4.725 1.00 90.81 95 GLU A C 1
ATOM 733 O O . GLU A 1 95 ? -9.681 7.875 5.424 1.00 90.81 95 GLU A O 1
ATOM 738 N N . ALA A 1 96 ? -8.746 7.267 3.487 1.00 86.69 96 ALA A N 1
ATOM 739 C CA . ALA A 1 96 ? -10.000 6.840 2.859 1.00 86.69 96 ALA A CA 1
ATOM 740 C C . ALA A 1 96 ? -10.666 5.630 3.542 1.00 86.69 96 ALA A C 1
ATOM 742 O O . ALA A 1 96 ? -11.834 5.362 3.287 1.00 86.69 96 ALA A O 1
ATOM 743 N N . ARG A 1 97 ? -9.933 4.895 4.386 1.00 84.31 97 ARG A N 1
ATOM 744 C CA . ARG A 1 97 ? -10.427 3.747 5.166 1.00 84.31 97 ARG A CA 1
ATOM 745 C C . ARG A 1 97 ? -10.739 4.109 6.621 1.00 84.31 97 ARG A C 1
ATOM 747 O O . ARG A 1 97 ? -10.868 3.221 7.456 1.00 84.31 97 ARG A O 1
ATOM 754 N N . GLY A 1 98 ? -10.812 5.401 6.936 1.00 87.38 98 GLY A N 1
ATOM 755 C CA . GLY A 1 98 ? -11.172 5.876 8.271 1.00 87.38 98 GLY A CA 1
ATOM 756 C C . GLY A 1 98 ? -10.013 5.926 9.267 1.00 87.38 98 GLY A C 1
ATOM 757 O O . GLY A 1 98 ? -10.253 6.124 10.454 1.00 87.38 98 GLY A O 1
ATOM 758 N N . PHE A 1 99 ? -8.762 5.771 8.818 1.00 90.50 99 PHE A N 1
ATOM 759 C CA . PHE A 1 99 ? -7.607 6.052 9.669 1.00 90.50 99 PHE A CA 1
ATOM 760 C C . PHE A 1 99 ? -7.331 7.561 9.719 1.00 90.50 99 PHE A C 1
ATOM 762 O O . PHE A 1 99 ? -7.298 8.241 8.693 1.00 90.50 99 PHE A O 1
ATOM 769 N N . SER A 1 100 ? -7.057 8.076 10.910 1.00 91.75 100 SER A N 1
ATOM 770 C CA . SER A 1 100 ? -6.681 9.466 11.179 1.00 91.75 100 SER A CA 1
ATOM 771 C C . SER A 1 100 ? -5.235 9.568 11.676 1.00 91.75 100 SER A C 1
ATOM 773 O O . SER A 1 100 ? -4.538 8.565 11.827 1.00 91.75 100 SER A O 1
ATOM 775 N N . ASP A 1 101 ? -4.731 10.796 11.836 1.00 94.44 101 ASP A N 1
ATOM 776 C CA . ASP A 1 101 ? -3.373 11.103 12.325 1.00 94.44 101 ASP A CA 1
ATOM 777 C C . ASP A 1 101 ? -2.241 10.295 11.670 1.00 94.44 101 ASP A C 1
ATOM 779 O O . ASP A 1 101 ? -1.222 9.984 12.300 1.00 94.44 101 ASP A O 1
ATOM 783 N N . VAL A 1 102 ? -2.415 9.976 10.382 1.00 95.62 102 VAL A N 1
ATOM 784 C CA . VAL A 1 102 ? -1.509 9.121 9.617 1.00 95.62 102 VAL A CA 1
ATOM 785 C C . VAL A 1 102 ? -0.167 9.825 9.431 1.00 95.62 102 VAL A C 1
ATOM 787 O O . VAL A 1 102 ? -0.010 10.758 8.635 1.00 95.62 102 VAL A O 1
ATOM 790 N N . ARG A 1 103 ? 0.841 9.355 10.161 1.00 95.69 103 ARG A N 1
ATOM 791 C CA . ARG A 1 103 ? 2.183 9.936 10.204 1.00 95.69 103 ARG A CA 1
ATOM 792 C C . ARG A 1 103 ? 3.215 8.882 9.866 1.00 95.69 103 ARG A C 1
ATOM 794 O O . ARG A 1 103 ? 3.257 7.817 10.469 1.00 95.69 103 ARG A O 1
ATOM 801 N N . ARG A 1 104 ? 4.105 9.210 8.931 1.00 95.69 104 ARG A N 1
ATOM 802 C CA . ARG A 1 104 ? 5.311 8.418 8.679 1.00 95.69 104 ARG A CA 1
ATOM 803 C C . ARG A 1 104 ? 6.215 8.496 9.910 1.00 95.69 104 ARG A C 1
ATOM 805 O O . ARG A 1 104 ? 6.598 9.594 10.304 1.00 95.69 104 ARG A O 1
ATOM 812 N N . VAL A 1 105 ? 6.557 7.345 10.477 1.00 96.56 105 VAL A N 1
ATOM 813 C CA . VAL A 1 105 ? 7.352 7.240 11.712 1.00 96.56 105 VAL A CA 1
ATOM 814 C C . VAL A 1 105 ? 8.799 6.905 11.396 1.00 96.56 105 VAL A C 1
ATOM 816 O O . VAL A 1 105 ? 9.713 7.577 11.861 1.00 96.56 105 VAL A O 1
ATOM 819 N N . GLU A 1 106 ? 9.013 5.885 10.572 1.00 94.62 106 GLU A N 1
ATOM 820 C CA . GLU A 1 106 ? 10.348 5.401 10.233 1.00 94.62 106 GLU A CA 1
ATOM 821 C C . GLU A 1 106 ? 10.391 4.879 8.799 1.00 94.62 106 GLU A C 1
ATOM 823 O O . GLU A 1 106 ? 9.368 4.596 8.168 1.00 94.62 106 GLU A O 1
ATOM 828 N N . SER A 1 107 ? 11.606 4.749 8.278 1.00 94.19 107 SER A N 1
ATOM 829 C CA . SER A 1 107 ? 11.858 3.970 7.076 1.00 94.19 107 SER A CA 1
ATOM 830 C C . SER A 1 107 ? 13.200 3.276 7.157 1.00 94.19 107 SER A C 1
ATOM 832 O O . SER A 1 107 ? 14.172 3.880 7.609 1.00 94.19 107 SER A O 1
ATOM 834 N N . ARG A 1 108 ? 13.250 2.038 6.677 1.00 94.50 108 ARG A N 1
ATOM 835 C CA . ARG A 1 108 ? 14.446 1.199 6.652 1.00 94.50 108 ARG A CA 1
ATOM 836 C C . ARG A 1 108 ? 14.471 0.354 5.389 1.00 94.50 108 ARG A C 1
ATOM 838 O O . ARG A 1 108 ? 13.418 -0.016 4.881 1.00 94.50 108 ARG A O 1
ATOM 845 N N . THR A 1 109 ? 15.663 0.012 4.931 1.00 94.62 109 THR A N 1
ATOM 846 C CA . THR A 1 109 ? 15.847 -0.912 3.812 1.00 94.62 109 THR A CA 1
ATOM 847 C C . THR A 1 109 ? 16.030 -2.326 4.362 1.00 94.62 109 THR A C 1
ATOM 849 O O . THR A 1 109 ? 16.824 -2.529 5.282 1.00 94.62 109 THR A O 1
ATOM 852 N N . LEU A 1 110 ? 15.274 -3.293 3.842 1.00 92.56 110 LEU A N 1
ATOM 853 C CA . LEU A 1 110 ? 15.334 -4.705 4.232 1.00 92.56 110 LEU A CA 1
ATOM 854 C C . LEU A 1 110 ? 15.616 -5.576 3.009 1.00 92.56 110 LEU A C 1
ATOM 856 O O . LEU A 1 110 ? 15.076 -5.319 1.937 1.00 92.56 110 LEU A O 1
ATOM 860 N N . ARG A 1 111 ? 16.403 -6.643 3.175 1.00 91.19 111 ARG A N 1
ATOM 861 C CA . ARG A 1 111 ? 16.502 -7.689 2.149 1.00 91.19 111 ARG A CA 1
ATOM 862 C C . ARG A 1 111 ? 15.233 -8.528 2.164 1.00 91.19 111 ARG A C 1
ATOM 864 O O . ARG A 1 111 ? 14.793 -8.965 3.228 1.00 91.19 111 ARG A O 1
ATOM 871 N N . VAL A 1 112 ? 14.650 -8.740 0.994 1.00 87.44 112 VAL A N 1
ATOM 872 C CA . VAL A 1 112 ? 13.428 -9.518 0.801 1.00 87.44 112 VAL A CA 1
ATOM 873 C C . VAL A 1 112 ? 13.642 -10.547 -0.294 1.00 87.44 112 VAL A C 1
ATOM 875 O O . VAL A 1 112 ? 14.337 -10.284 -1.271 1.00 87.44 112 VAL A O 1
ATOM 878 N N . ARG A 1 113 ? 13.005 -11.708 -0.150 1.00 83.75 113 ARG A N 1
ATOM 879 C CA . ARG A 1 113 ? 12.887 -12.655 -1.257 1.00 83.75 113 ARG A CA 1
ATOM 880 C C . ARG A 1 113 ? 11.775 -12.197 -2.180 1.00 83.75 113 ARG A C 1
ATOM 882 O O . ARG A 1 113 ? 10.659 -11.924 -1.736 1.00 83.75 113 ARG A O 1
ATOM 889 N N . VAL A 1 114 ? 12.074 -12.141 -3.462 1.00 74.94 114 VAL A N 1
ATOM 890 C CA . VAL A 1 114 ? 11.112 -11.840 -4.507 1.00 74.94 114 VAL A CA 1
ATOM 891 C C . VAL A 1 114 ? 10.736 -13.169 -5.159 1.00 74.94 114 VAL A C 1
ATOM 893 O O . VAL A 1 114 ? 11.588 -13.971 -5.514 1.00 74.94 114 VAL A O 1
ATOM 896 N N . GLY A 1 115 ? 9.444 -13.467 -5.283 1.00 66.88 115 GLY A N 1
ATOM 897 C CA . GLY A 1 115 ? 9.007 -14.625 -6.067 1.00 66.88 115 GLY A CA 1
ATOM 898 C C . GLY A 1 115 ? 9.234 -14.350 -7.553 1.00 66.88 115 GLY A C 1
ATOM 899 O O . GLY A 1 115 ? 8.795 -13.300 -8.048 1.00 66.88 115 GLY A O 1
ATOM 900 N N . GLY A 1 116 ? 9.916 -15.259 -8.255 1.00 55.47 116 GLY A N 1
ATOM 901 C CA . GLY A 1 116 ? 9.968 -15.244 -9.717 1.00 55.47 116 GLY A CA 1
ATOM 902 C C . GLY A 1 116 ? 8.542 -15.349 -10.250 1.00 55.47 116 GLY A C 1
ATOM 903 O O . GLY A 1 116 ? 7.792 -16.218 -9.812 1.00 55.47 116 GLY A O 1
ATOM 904 N N . GLY A 1 117 ? 8.132 -14.414 -11.113 1.00 50.88 117 GLY A N 1
ATOM 905 C CA . GLY A 1 117 ? 6.823 -14.502 -11.759 1.00 50.88 117 GLY A CA 1
ATOM 906 C C . GLY A 1 117 ? 6.695 -15.861 -12.436 1.00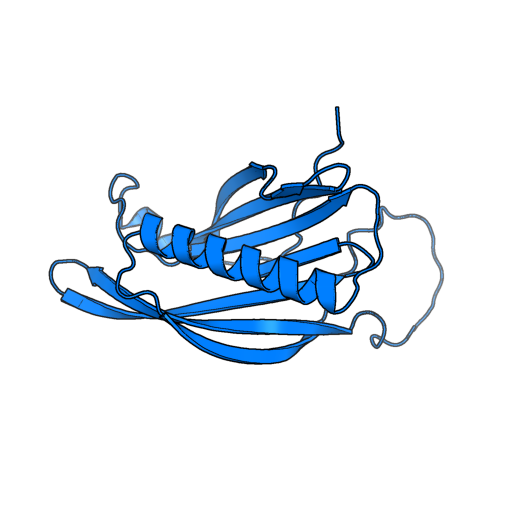 50.88 117 GLY A C 1
ATOM 907 O O . GLY A 1 117 ? 7.688 -16.346 -12.975 1.00 50.88 117 GLY A O 1
ATOM 908 N N . GLN A 1 118 ? 5.512 -16.467 -12.346 1.00 43.34 118 GLN A N 1
ATOM 909 C CA . GLN A 1 118 ? 5.187 -17.752 -12.956 1.00 43.34 118 GLN A CA 1
ATOM 910 C C . GLN A 1 118 ? 5.682 -17.742 -14.409 1.00 43.34 118 GLN A C 1
ATOM 912 O O . GLN A 1 118 ? 5.115 -17.061 -15.260 1.00 43.34 118 GLN A O 1
ATOM 917 N N . ARG A 1 119 ? 6.831 -18.381 -14.654 1.00 45.50 119 ARG A N 1
ATOM 918 C CA . ARG A 1 119 ? 7.323 -18.633 -16.002 1.00 45.50 119 ARG A CA 1
ATOM 919 C C . ARG A 1 119 ? 6.496 -19.813 -16.460 1.00 45.50 119 ARG A C 1
ATOM 921 O O . ARG A 1 119 ? 6.616 -20.878 -15.866 1.00 45.50 119 ARG A O 1
ATOM 928 N N . ASP A 1 120 ? 5.617 -19.581 -17.425 1.00 40.88 120 ASP A N 1
ATOM 929 C CA . ASP A 1 120 ? 4.870 -20.656 -18.062 1.00 40.88 120 ASP A CA 1
ATOM 930 C C . ASP A 1 120 ? 5.852 -21.756 -18.487 1.00 40.88 120 ASP A C 1
ATOM 932 O O . ASP A 1 120 ? 6.870 -21.495 -19.135 1.00 40.88 120 ASP A O 1
ATOM 936 N N . ASP A 1 121 ? 5.566 -22.968 -18.024 1.00 48.41 121 ASP A N 1
ATOM 937 C CA . ASP A 1 121 ? 6.438 -24.127 -18.102 1.00 48.41 121 ASP A CA 1
ATOM 938 C C . ASP A 1 121 ? 6.828 -24.460 -19.545 1.00 48.41 121 ASP A C 1
ATOM 940 O O . ASP A 1 121 ? 5.977 -24.739 -20.393 1.00 48.41 121 ASP A O 1
ATOM 944 N N . ALA A 1 122 ? 8.133 -24.559 -19.803 1.00 45.00 122 ALA A N 1
ATOM 945 C CA . ALA A 1 122 ? 8.635 -25.580 -20.711 1.00 45.00 122 ALA A CA 1
ATOM 946 C C . ALA A 1 122 ? 10.122 -25.882 -20.475 1.00 45.00 122 ALA A C 1
ATOM 948 O O . ALA A 1 122 ? 10.991 -25.092 -20.843 1.00 45.00 122 ALA A O 1
ATOM 949 N N . ARG A 1 123 ? 10.331 -27.130 -20.035 1.00 47.28 123 ARG A N 1
ATOM 950 C CA . ARG A 1 123 ? 11.509 -28.008 -20.165 1.00 47.28 123 ARG A CA 1
ATOM 951 C C . ARG A 1 123 ? 12.461 -28.069 -18.975 1.00 47.28 123 ARG A C 1
ATOM 953 O O . ARG A 1 123 ? 13.199 -27.133 -18.697 1.00 47.28 123 ARG A O 1
ATOM 960 N N . ASP A 1 124 ? 12.395 -29.244 -18.345 1.00 57.19 124 ASP A N 1
ATOM 961 C CA . ASP A 1 124 ? 13.513 -30.103 -17.951 1.00 57.19 124 ASP A CA 1
ATOM 962 C C . ASP A 1 124 ? 14.894 -29.469 -18.135 1.00 57.19 124 ASP A C 1
ATOM 964 O O . ASP A 1 124 ? 15.365 -29.317 -19.260 1.00 57.19 124 ASP A O 1
ATOM 968 N N . ASP A 1 125 ? 15.562 -29.170 -17.028 1.00 47.47 125 ASP A N 1
ATOM 969 C CA . ASP A 1 125 ? 16.782 -29.901 -16.708 1.00 47.47 125 ASP A CA 1
ATOM 970 C C . ASP A 1 125 ? 17.151 -29.714 -15.234 1.00 47.47 125 ASP A C 1
ATOM 972 O O . ASP A 1 125 ? 16.866 -28.700 -14.596 1.00 47.47 125 ASP A O 1
ATOM 976 N N . ASP A 1 126 ? 17.738 -30.778 -14.707 1.00 55.97 126 ASP A N 1
ATOM 977 C CA . ASP A 1 126 ? 18.261 -30.959 -13.362 1.00 55.97 126 ASP A CA 1
ATOM 978 C C . ASP A 1 126 ? 19.339 -29.905 -13.060 1.00 55.97 126 ASP A C 1
ATOM 980 O O . ASP A 1 126 ? 20.513 -30.090 -13.376 1.00 55.97 126 ASP A O 1
ATOM 984 N N . ASP A 1 127 ? 18.950 -28.782 -12.455 1.00 48.47 127 ASP A N 1
ATOM 985 C CA . ASP A 1 127 ? 19.899 -27.839 -11.872 1.00 48.47 127 ASP A CA 1
ATOM 986 C C . ASP A 1 127 ? 19.498 -27.553 -10.425 1.00 48.47 127 ASP A C 1
ATOM 988 O O . ASP A 1 127 ? 18.546 -26.826 -10.124 1.00 48.47 127 ASP A O 1
ATOM 992 N N . ARG A 1 128 ? 20.246 -28.148 -9.490 1.00 53.50 128 ARG A N 1
ATOM 993 C CA . ARG A 1 128 ? 20.333 -27.656 -8.111 1.00 53.50 128 ARG A CA 1
ATOM 994 C C . ARG A 1 128 ? 21.073 -26.320 -8.143 1.00 53.50 128 ARG A C 1
ATOM 996 O O . ARG A 1 128 ? 22.203 -26.220 -7.676 1.00 53.50 128 ARG A O 1
ATOM 1003 N N . SER A 1 129 ? 20.435 -25.306 -8.707 1.00 49.78 129 SER A N 1
ATOM 1004 C CA . SER A 1 129 ? 20.933 -23.944 -8.711 1.00 49.78 129 SER A CA 1
ATOM 1005 C C . SER A 1 129 ? 20.567 -23.288 -7.384 1.00 49.78 129 SER A C 1
ATOM 1007 O O . SER A 1 129 ? 19.399 -23.269 -6.993 1.00 49.78 129 SER A O 1
ATOM 1009 N N . ASP A 1 130 ? 21.580 -22.777 -6.696 1.00 47.19 130 ASP A N 1
ATOM 1010 C CA . ASP A 1 130 ? 21.496 -22.015 -5.456 1.00 47.19 130 ASP A CA 1
ATOM 1011 C C . ASP A 1 130 ? 20.279 -21.064 -5.410 1.00 47.19 130 ASP A C 1
ATOM 1013 O O . ASP A 1 130 ? 20.143 -20.168 -6.245 1.00 47.19 130 ASP A O 1
ATOM 1017 N N . ASP A 1 131 ? 19.446 -21.183 -4.367 1.00 49.00 131 ASP A N 1
ATOM 1018 C CA . ASP A 1 131 ? 18.326 -20.280 -4.000 1.00 49.00 131 ASP A CA 1
ATOM 1019 C C . ASP A 1 131 ? 18.790 -18.835 -3.659 1.00 49.00 131 ASP A C 1
ATOM 1021 O O . ASP A 1 131 ? 18.107 -18.057 -2.997 1.00 49.00 131 ASP A O 1
ATOM 1025 N N . ALA A 1 132 ? 19.982 -18.445 -4.113 1.00 47.03 132 ALA A N 1
ATOM 1026 C CA . ALA A 1 132 ? 20.563 -17.110 -4.013 1.00 47.03 132 ALA A CA 1
ATOM 1027 C C . ALA A 1 132 ? 19.982 -16.121 -5.049 1.00 47.03 132 ALA A C 1
ATOM 1029 O O . ALA A 1 132 ? 20.355 -14.949 -5.071 1.00 47.03 132 ALA A O 1
ATOM 1030 N N . GLY A 1 133 ? 19.092 -16.585 -5.932 1.00 52.47 133 GLY A N 1
ATOM 1031 C CA . GLY A 1 133 ? 18.744 -15.903 -7.180 1.00 52.47 133 GLY A CA 1
ATOM 1032 C C . GLY A 1 133 ? 17.644 -14.842 -7.136 1.00 52.47 133 GLY A C 1
ATOM 1033 O O . GLY A 1 133 ? 17.348 -14.285 -8.189 1.00 52.47 133 GLY A O 1
ATOM 1034 N N . ASN A 1 134 ? 17.010 -14.537 -5.998 1.00 67.75 134 ASN A N 1
ATOM 1035 C CA . ASN A 1 134 ? 15.989 -13.478 -6.004 1.00 67.75 134 ASN A CA 1
ATOM 1036 C C . ASN A 1 134 ? 15.869 -12.694 -4.692 1.00 67.75 134 ASN A C 1
ATOM 1038 O O . ASN A 1 134 ? 14.772 -12.448 -4.186 1.00 67.75 134 ASN A O 1
ATOM 1042 N N . GLU A 1 135 ? 17.006 -12.308 -4.117 1.00 77.19 135 GLU A N 1
ATOM 1043 C CA . GLU A 1 135 ? 17.026 -11.292 -3.066 1.00 77.19 135 GLU A CA 1
ATOM 1044 C C . GLU A 1 135 ? 16.975 -9.889 -3.683 1.00 77.19 135 GLU A C 1
ATOM 1046 O O . GLU A 1 135 ? 17.789 -9.534 -4.533 1.00 77.19 135 GLU A O 1
ATOM 1051 N N . ALA A 1 136 ? 16.034 -9.069 -3.222 1.00 86.50 136 ALA A N 1
ATOM 1052 C CA . ALA A 1 136 ? 15.960 -7.649 -3.541 1.00 86.50 136 ALA A CA 1
ATOM 1053 C C . ALA A 1 136 ? 15.997 -6.811 -2.261 1.00 86.50 136 ALA A C 1
ATOM 1055 O O . ALA A 1 136 ? 15.726 -7.296 -1.162 1.00 86.50 136 ALA A O 1
ATOM 1056 N N . GLU A 1 137 ? 16.300 -5.525 -2.397 1.00 91.06 137 GLU A N 1
ATOM 1057 C CA . GLU A 1 137 ? 16.185 -4.566 -1.301 1.00 91.06 137 GLU A CA 1
ATOM 1058 C C . GLU A 1 137 ? 14.819 -3.880 -1.358 1.00 91.06 137 GLU A C 1
ATOM 1060 O O . GLU A 1 137 ? 14.450 -3.293 -2.371 1.00 91.06 137 GLU A O 1
ATOM 1065 N N . ALA A 1 138 ? 14.058 -3.952 -0.269 1.00 92.00 138 ALA A N 1
ATOM 1066 C CA . ALA A 1 138 ? 12.796 -3.251 -0.104 1.00 92.00 138 ALA A CA 1
ATOM 1067 C C . ALA A 1 138 ? 12.973 -2.041 0.811 1.00 92.00 138 ALA A C 1
ATOM 1069 O O . ALA A 1 138 ? 13.431 -2.180 1.947 1.00 92.00 138 ALA A O 1
ATOM 1070 N N . ASP A 1 139 ? 12.524 -0.873 0.361 1.00 94.06 139 ASP A N 1
ATOM 1071 C CA . ASP A 1 139 ? 12.345 0.282 1.235 1.00 94.06 139 ASP A CA 1
ATOM 1072 C C . ASP A 1 139 ? 11.024 0.123 1.993 1.00 94.06 139 ASP A C 1
ATOM 1074 O O . ASP A 1 139 ? 9.940 0.238 1.419 1.00 94.06 139 ASP A O 1
ATOM 1078 N N . VAL A 1 140 ? 11.116 -0.156 3.293 1.00 95.88 140 VAL A N 1
ATOM 1079 C CA . VAL A 1 140 ? 9.969 -0.349 4.182 1.00 95.88 140 VAL A CA 1
ATOM 1080 C C . VAL A 1 140 ? 9.731 0.912 4.995 1.00 95.88 140 VAL A C 1
ATOM 1082 O O . VAL A 1 140 ? 10.623 1.403 5.685 1.00 95.88 140 VAL A O 1
ATOM 1085 N N . ILE A 1 141 ? 8.512 1.432 4.927 1.00 96.56 141 ILE A N 1
ATOM 1086 C CA . ILE A 1 141 ? 8.066 2.647 5.600 1.00 96.56 141 ILE A CA 1
ATOM 1087 C C . ILE A 1 141 ? 6.998 2.261 6.616 1.00 96.56 141 ILE A C 1
ATOM 1089 O O . ILE A 1 141 ? 5.996 1.657 6.247 1.00 96.56 141 ILE A O 1
ATOM 1093 N N . ARG A 1 142 ? 7.186 2.648 7.878 1.00 97.06 142 ARG A N 1
ATOM 1094 C CA . ARG A 1 142 ? 6.168 2.498 8.920 1.00 97.06 142 ARG A CA 1
ATOM 1095 C C . ARG A 1 142 ? 5.397 3.797 9.093 1.00 97.06 142 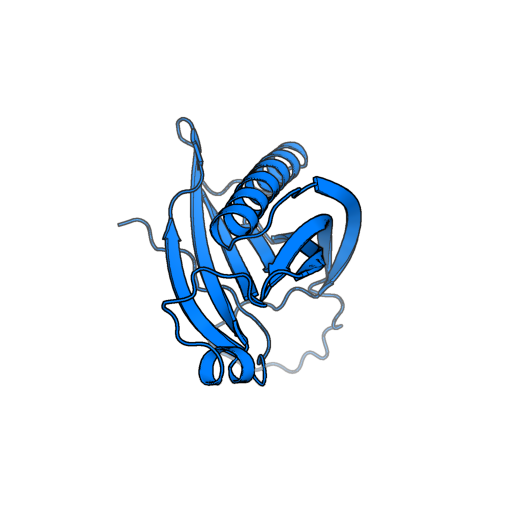ARG A C 1
ATOM 1097 O O . ARG A 1 142 ? 5.979 4.888 9.129 1.00 97.06 142 ARG A O 1
ATOM 1104 N N . TYR A 1 143 ? 4.100 3.655 9.285 1.00 96.69 143 TYR A N 1
ATOM 1105 C CA . TYR A 1 143 ? 3.177 4.705 9.655 1.00 96.69 143 TYR A CA 1
ATOM 1106 C C . TYR A 1 143 ? 2.554 4.380 11.001 1.00 96.69 143 TYR A C 1
ATOM 1108 O O . TYR A 1 143 ? 2.182 3.237 11.241 1.00 96.69 143 TYR A O 1
ATOM 1116 N N . ALA A 1 144 ? 2.416 5.402 11.834 1.00 96.00 144 ALA A N 1
ATOM 1117 C CA . ALA A 1 144 ? 1.469 5.392 12.932 1.00 96.00 144 ALA A CA 1
ATOM 1118 C C . ALA A 1 144 ? 0.196 6.084 12.454 1.00 96.00 144 ALA A C 1
ATOM 1120 O O . ALA A 1 144 ? 0.264 7.093 11.747 1.00 96.00 144 ALA A O 1
ATOM 1121 N N . ALA A 1 145 ? -0.941 5.549 12.853 1.00 93.81 145 ALA A N 1
ATOM 1122 C CA . ALA A 1 145 ? -2.254 6.111 12.612 1.00 93.81 145 ALA A CA 1
ATOM 1123 C C . ALA A 1 145 ? -3.120 5.936 13.862 1.00 93.81 145 ALA A C 1
ATOM 1125 O O . ALA A 1 145 ? -2.811 5.133 14.744 1.00 93.81 145 ALA A O 1
ATOM 1126 N N . THR A 1 146 ? -4.197 6.698 13.931 1.00 91.50 146 THR A N 1
ATOM 1127 C CA . THR A 1 146 ? -5.267 6.542 14.914 1.00 91.50 146 THR A CA 1
ATOM 1128 C C . THR A 1 146 ? -6.517 6.073 14.207 1.00 91.50 146 THR A C 1
ATOM 1130 O O . THR A 1 146 ? -6.653 6.194 12.984 1.00 91.50 146 THR A O 1
ATOM 1133 N N . VAL A 1 147 ? -7.399 5.445 14.969 1.00 88.06 147 VAL A N 1
ATOM 1134 C CA . VAL A 1 147 ? -8.559 4.805 14.397 1.00 88.06 147 VAL A CA 1
ATOM 1135 C C . VAL A 1 147 ? -9.680 4.708 15.414 1.00 88.06 147 VAL A C 1
ATOM 1137 O O . VAL A 1 147 ? -9.460 4.231 16.524 1.00 88.06 147 VAL A O 1
ATOM 1140 N N . GLU A 1 148 ? -10.871 5.188 15.065 1.00 83.88 148 GLU A N 1
ATOM 1141 C CA . GLU A 1 148 ? -12.017 5.163 15.971 1.00 83.88 148 GLU A CA 1
ATOM 1142 C C . GLU A 1 148 ? -12.900 3.953 15.672 1.00 83.88 148 GLU A C 1
ATOM 1144 O O . GLU A 1 148 ? -13.427 3.793 14.569 1.00 83.88 148 GLU A O 1
ATOM 1149 N N . LEU A 1 149 ? -13.073 3.090 16.671 1.00 77.50 149 LEU A N 1
ATOM 1150 C CA . LEU A 1 149 ? -13.942 1.927 16.582 1.00 77.50 149 LEU A CA 1
ATOM 1151 C C . LEU A 1 149 ? -14.891 1.912 17.776 1.00 77.50 149 LEU A C 1
ATOM 1153 O O . LEU A 1 149 ? -14.458 1.830 18.922 1.00 77.50 149 LEU A O 1
ATOM 1157 N N . ALA A 1 150 ? -16.195 1.980 17.499 1.00 80.06 150 ALA A N 1
ATOM 1158 C CA . ALA A 1 150 ? -17.243 1.991 18.523 1.00 80.06 150 ALA A CA 1
ATOM 1159 C C . ALA A 1 150 ? -17.024 3.060 19.623 1.00 80.06 150 ALA A C 1
ATOM 1161 O O . ALA A 1 150 ? -17.262 2.800 20.801 1.00 80.06 150 ALA A O 1
ATOM 1162 N N . GLY A 1 151 ? -16.560 4.257 19.237 1.00 81.81 151 GLY A N 1
ATOM 1163 C CA . GLY A 1 151 ? -16.286 5.368 20.159 1.00 81.81 151 GLY A CA 1
ATOM 1164 C C . GLY A 1 151 ? -14.965 5.256 20.926 1.00 81.81 151 GLY A C 1
ATOM 1165 O O . GLY A 1 151 ? -14.725 6.039 21.843 1.00 81.81 151 GLY A O 1
ATOM 1166 N N . VAL A 1 152 ? -14.121 4.274 20.592 1.00 82.12 152 VAL A N 1
ATOM 1167 C CA . VAL A 1 152 ? -12.799 4.082 21.195 1.00 82.12 152 VAL A CA 1
ATOM 1168 C C . VAL A 1 152 ? -11.723 4.413 20.172 1.00 82.12 152 VAL A C 1
ATOM 1170 O O . VAL A 1 152 ? -11.664 3.798 19.108 1.00 82.12 152 VAL A O 1
ATOM 1173 N N . GLU A 1 153 ? -10.847 5.354 20.517 1.00 87.44 153 GLU A N 1
ATOM 1174 C CA . GLU A 1 153 ? -9.657 5.664 19.728 1.00 87.44 153 GLU A CA 1
ATOM 1175 C C . GLU A 1 153 ? -8.557 4.632 20.006 1.00 87.44 153 GLU A C 1
ATOM 1177 O O . GLU A 1 153 ? -8.156 4.402 21.151 1.00 87.44 153 GLU A O 1
ATOM 1182 N N . LEU A 1 154 ? -8.071 3.995 18.947 1.00 87.00 154 LEU A N 1
ATOM 1183 C CA . LEU A 1 154 ? -7.024 2.986 18.986 1.00 87.00 154 LEU A CA 1
ATOM 1184 C C . LEU A 1 154 ? -5.825 3.461 18.161 1.00 87.00 154 LEU A C 1
ATOM 1186 O O . LEU A 1 154 ? -5.974 4.070 17.102 1.00 87.00 154 LEU A O 1
ATOM 1190 N N . ALA A 1 155 ? -4.618 3.150 18.628 1.00 90.62 155 ALA A N 1
ATOM 1191 C CA . ALA A 1 155 ? -3.412 3.324 17.831 1.00 90.62 155 ALA A CA 1
ATOM 1192 C C . ALA A 1 155 ? -3.262 2.157 16.844 1.00 90.62 155 ALA A C 1
ATOM 1194 O O . ALA A 1 155 ? -3.465 0.996 17.204 1.00 90.62 155 ALA A O 1
ATOM 1195 N N . ALA A 1 156 ? -2.855 2.466 15.618 1.00 89.44 156 ALA A N 1
ATOM 1196 C CA . ALA A 1 156 ? -2.597 1.501 14.563 1.00 89.44 156 ALA A CA 1
ATOM 1197 C C . ALA A 1 156 ? -1.215 1.729 13.943 1.00 89.44 156 ALA A C 1
ATOM 1199 O O . ALA A 1 156 ? -0.789 2.864 13.720 1.00 89.44 156 ALA A O 1
ATOM 1200 N N . ASP A 1 157 ? -0.537 0.630 13.626 1.00 91.50 157 ASP A N 1
ATOM 1201 C CA . ASP A 1 157 ? 0.671 0.633 12.811 1.00 91.50 157 ASP A CA 1
ATOM 1202 C C . ASP A 1 157 ? 0.352 0.111 11.413 1.00 91.50 157 ASP A C 1
ATOM 1204 O O . ASP A 1 157 ? -0.332 -0.901 11.254 1.00 91.50 157 ASP A O 1
ATOM 1208 N N . ALA A 1 158 ? 0.884 0.787 10.402 1.00 92.94 158 ALA A N 1
ATOM 1209 C CA . ALA A 1 158 ? 0.771 0.387 9.009 1.00 92.94 158 ALA A CA 1
ATOM 1210 C C . ALA A 1 158 ? 2.154 0.382 8.351 1.00 92.94 158 ALA A C 1
ATOM 1212 O O . ALA A 1 158 ? 3.021 1.193 8.683 1.00 92.94 158 ALA A O 1
ATOM 1213 N N . TYR A 1 159 ? 2.373 -0.530 7.409 1.00 95.19 159 TYR A N 1
ATOM 1214 C CA . TYR A 1 159 ? 3.671 -0.718 6.768 1.00 95.19 159 TYR A CA 1
ATOM 1215 C C . TYR A 1 159 ? 3.510 -0.692 5.259 1.00 95.19 159 TYR A C 1
ATOM 1217 O O . TYR A 1 159 ? 2.603 -1.307 4.728 1.00 95.19 159 TYR A O 1
ATOM 1225 N N . LEU A 1 160 ? 4.419 -0.011 4.573 1.00 96.38 160 LEU A N 1
ATOM 1226 C CA . LEU A 1 160 ? 4.513 -0.007 3.121 1.00 96.38 160 LEU A CA 1
ATOM 1227 C C . LEU A 1 160 ? 5.905 -0.474 2.720 1.00 96.38 160 LEU A C 1
ATOM 1229 O O . LEU A 1 160 ? 6.884 0.193 3.045 1.00 96.38 160 LEU A O 1
ATOM 1233 N N . ALA A 1 161 ? 5.990 -1.570 1.980 1.00 95.06 161 ALA A N 1
ATOM 1234 C CA . ALA A 1 161 ? 7.202 -2.025 1.320 1.00 95.06 161 ALA A CA 1
ATOM 1235 C C . ALA A 1 161 ? 7.199 -1.594 -0.152 1.00 95.06 161 ALA A C 1
ATOM 1237 O O . ALA A 1 161 ? 6.204 -1.764 -0.859 1.00 95.06 161 ALA A O 1
ATOM 1238 N N . VAL A 1 162 ? 8.326 -1.049 -0.609 1.00 94.50 162 VAL A N 1
ATOM 1239 C CA . VAL A 1 162 ? 8.579 -0.689 -2.007 1.00 94.50 162 VAL A CA 1
ATOM 1240 C C . VAL A 1 162 ? 9.805 -1.457 -2.482 1.00 94.50 162 VAL A C 1
ATOM 1242 O O . VAL A 1 162 ? 10.915 -1.191 -2.025 1.00 94.50 162 VAL A O 1
ATOM 1245 N N . THR A 1 163 ? 9.610 -2.400 -3.400 1.00 93.12 163 THR A N 1
ATOM 1246 C CA . THR A 1 163 ? 10.665 -3.301 -3.878 1.00 93.12 163 THR A CA 1
ATOM 1247 C C . THR A 1 163 ? 10.873 -3.116 -5.384 1.00 93.12 163 THR A C 1
ATOM 1249 O O . THR A 1 163 ? 9.996 -3.503 -6.159 1.00 93.12 163 THR A O 1
ATOM 1252 N N . PRO A 1 164 ? 11.987 -2.516 -5.839 1.00 90.31 164 PRO A N 1
ATOM 1253 C CA . PRO A 1 164 ? 12.365 -2.542 -7.250 1.00 90.31 164 PRO A CA 1
ATOM 1254 C C . PRO A 1 164 ? 12.687 -3.976 -7.695 1.00 90.31 164 PRO A C 1
ATOM 1256 O O . PRO A 1 164 ? 13.401 -4.693 -6.997 1.00 90.31 164 PRO A O 1
ATOM 1259 N N . VAL A 1 165 ? 12.173 -4.384 -8.857 1.00 86.62 165 VAL A N 1
ATOM 1260 C CA . VAL A 1 165 ? 12.397 -5.709 -9.461 1.00 86.62 165 VAL A CA 1
ATOM 1261 C C . VAL A 1 165 ? 12.529 -5.529 -10.972 1.00 86.62 165 VAL A C 1
ATOM 1263 O O . VAL A 1 165 ? 11.548 -5.183 -11.614 1.00 86.62 165 VAL A O 1
ATOM 1266 N N . ASP A 1 166 ? 13.725 -5.712 -11.535 1.00 77.19 166 ASP A N 1
ATOM 1267 C CA . ASP A 1 166 ? 13.989 -5.782 -12.987 1.00 77.19 166 ASP A CA 1
ATOM 1268 C C . ASP A 1 166 ? 13.213 -4.788 -13.883 1.00 77.19 166 ASP A C 1
ATOM 1270 O O . ASP A 1 166 ? 12.586 -5.171 -14.863 1.00 77.19 166 ASP A O 1
ATOM 1274 N N . GLY A 1 167 ? 13.257 -3.485 -13.571 1.00 76.44 167 GLY A N 1
ATOM 1275 C CA . GLY A 1 167 ? 12.568 -2.446 -14.368 1.00 76.44 167 GLY A CA 1
ATOM 1276 C C . GLY A 1 167 ? 11.129 -2.147 -13.939 1.00 76.44 167 GLY A C 1
ATOM 1277 O O . GLY A 1 167 ? 10.500 -1.223 -14.459 1.00 76.44 167 GLY A O 1
ATOM 1278 N N . GLU A 1 168 ? 10.643 -2.860 -12.931 1.00 87.88 168 GLU A N 1
ATOM 1279 C CA . GLU A 1 168 ? 9.336 -2.701 -12.310 1.00 87.88 168 GLU A CA 1
ATOM 1280 C C . GLU A 1 168 ? 9.459 -2.404 -10.811 1.00 87.88 168 GLU A C 1
ATOM 1282 O O . GLU A 1 168 ? 10.542 -2.434 -10.216 1.00 87.88 168 GLU A O 1
ATOM 1287 N N . PHE A 1 169 ? 8.319 -2.126 -10.181 1.00 91.25 169 PHE A N 1
ATOM 1288 C CA . PHE A 1 169 ? 8.213 -1.977 -8.735 1.00 91.25 169 PHE A CA 1
ATOM 1289 C C . PHE A 1 169 ? 7.072 -2.834 -8.195 1.00 91.25 169 PHE A C 1
ATOM 1291 O O . PHE A 1 169 ? 5.953 -2.800 -8.705 1.00 91.25 169 PHE A O 1
ATOM 1298 N N . ARG A 1 170 ? 7.341 -3.569 -7.118 1.00 92.94 170 ARG A N 1
ATOM 1299 C CA . ARG A 1 170 ? 6.324 -4.254 -6.320 1.00 92.94 170 ARG A CA 1
ATOM 1300 C C . ARG A 1 170 ? 6.064 -3.445 -5.057 1.00 92.94 170 ARG A C 1
ATOM 1302 O O . ARG A 1 170 ? 7.007 -3.067 -4.361 1.00 92.94 170 ARG A O 1
ATOM 1309 N N . LEU A 1 171 ? 4.798 -3.156 -4.782 1.00 93.88 171 LEU A N 1
ATOM 1310 C CA . LEU A 1 171 ? 4.360 -2.508 -3.548 1.00 93.88 171 LEU A CA 1
ATOM 1311 C C . LEU A 1 171 ? 3.538 -3.495 -2.727 1.00 93.88 171 LEU A C 1
ATOM 1313 O O . LEU A 1 171 ? 2.667 -4.154 -3.291 1.00 93.88 171 LEU A O 1
ATOM 1317 N N . THR A 1 172 ? 3.752 -3.522 -1.416 1.00 93.62 172 THR A N 1
ATOM 1318 C CA . THR A 1 172 ? 2.926 -4.295 -0.477 1.00 93.62 172 THR A CA 1
ATOM 1319 C C . THR A 1 172 ? 2.684 -3.468 0.776 1.00 93.62 172 THR A C 1
ATOM 1321 O O . THR A 1 172 ? 3.629 -2.854 1.275 1.00 93.62 172 THR A O 1
ATOM 1324 N N . GLY A 1 173 ? 1.461 -3.449 1.299 1.00 90.38 173 GLY A N 1
ATOM 1325 C CA . GLY A 1 173 ? 1.158 -2.792 2.571 1.00 90.38 173 GLY A CA 1
ATOM 1326 C C . GLY A 1 173 ? -0.255 -3.003 3.061 1.00 90.38 173 GLY A C 1
ATOM 1327 O O . GLY A 1 173 ? -0.955 -3.843 2.458 1.00 90.38 173 GLY A O 1
#

pLDDT: mean 81.51, std 14.88, range [40.88, 97.06]

Sequence (173 aa):
MADAPAPPTLPPLEGWVRVDDATDRPFELGPVSVVARTVVYEDAAIRERVPATADGPWRFLFASRLEIRPHTPPSKSLTKLVGKRASAGFRSRLEARGFSDVRRVESRTLRVRVGGGQRDDARDDDDRSDDAGNEAEADVIRYAATVELAGVELAADAYLAVTPVDGEFRLTG

Foldseek 3Di:
DPDADDADDDDDDPQKDWDDWDWDWLDDDDQKTKIKIKIKIFGNVVCVVDPPVPLFAGDMKMKMKIAMPPQDFDDPVNLVVVVVSLVVVVQVVCVSSAWAPKDWDDKDKDWDFDDDPPDPDDDDDDDPDDPPPGIWIWIKIKIWTWGADPNDIDIDIDIWIWTDDGSMIMIMD

Secondary structure (DSSP, 8-state):
-PPPPPPPP----TTEEEEEEEEEEEEEETTEEEEEEEEEEEEHHHHHHS-TT--S---EEEEEEEEEES-----HHHHHHHHHHHHHHHHHHHHTTTEEEEEEEEEEEEEEEPPPP-------------TTTTEEEEEEEEEEEEEEETTEEEEEEEEEEEEEETTEEEEE-

Radius of gyration: 17.85 Å; chains: 1; bounding box: 43×45×47 Å